Protein AF-A0A7D5ZK26-F1 (afdb_monomer_lite)

Foldseek 3Di:
DDDDDDDDDDDDDDDDDPDDDWDWDKDQFPVRAKIKIKTFDPPDDQQWDKIKIWIARNPDVVCSRPRTLDMDMDIAGGGFDDKDWDPQQPPPGIWIKTWHFHPDPQRFIKIWIWDQPPSDIDTDDIDTRHGNPDDRSVVSSVVNVVD

Secondary structure (DSSP, 8-state):
-----------------------EEEEE-TTSS-EEEEEEPTT--TTEEEEEEEEE---STTSTTSSEEEEEEEEEESEEEEEEEE-SSSSS-PEEEEEEE-SSTT--EEEEEEEEETTEEEEEEEEEEE-TT--HHHHHHHHHTT-

Organism: NCBI:txid1737446

Sequence (147 aa):
MLKRLCLMLACLPLFSHAGETRFVQQLPLPDNHSIIQVAEGDNEPRSIGSYSIRLYGGSNPNFPFDDFLAGQIYPRDGSVERVLNTDADGDGIGEVVVVMRSAGSGGYLNVDLFSWQHQQLKRILRLTDLPPKADPLAEVKRMIRKR

Structure (mmCIF, N/CA/C/O backbone):
data_AF-A0A7D5ZK26-F1
#
_entry.id   AF-A0A7D5ZK26-F1
#
loop_
_atom_site.group_PDB
_atom_site.id
_atom_site.type_symbol
_atom_site.label_atom_id
_atom_site.label_alt_id
_atom_site.label_comp_id
_atom_site.label_asym_id
_atom_site.label_entity_id
_atom_site.label_seq_id
_atom_site.pdbx_PDB_ins_code
_atom_site.Cartn_x
_atom_site.Cartn_y
_atom_site.Cartn_z
_atom_site.occupancy
_atom_site.B_iso_or_equiv
_atom_site.auth_seq_id
_atom_site.auth_comp_id
_atom_site.auth_asym_id
_atom_site.auth_atom_id
_atom_site.pdbx_PDB_model_num
ATOM 1 N N . MET A 1 1 ? 19.019 -56.949 -37.598 1.00 41.44 1 MET A N 1
ATOM 2 C CA . MET A 1 1 ? 19.943 -56.130 -36.778 1.00 41.44 1 MET A CA 1
ATOM 3 C C . MET A 1 1 ? 19.123 -55.135 -35.968 1.00 41.44 1 MET A C 1
ATOM 5 O O . MET A 1 1 ? 18.490 -54.272 -36.558 1.00 41.44 1 MET A O 1
ATOM 9 N N . LEU A 1 2 ? 19.060 -55.302 -34.645 1.00 40.94 2 LEU A N 1
ATOM 10 C CA . LEU A 1 2 ? 18.193 -54.525 -33.752 1.00 40.94 2 LEU A CA 1
ATOM 11 C C . LEU A 1 2 ? 18.973 -53.312 -33.207 1.00 40.94 2 LEU A C 1
ATOM 13 O O . LEU A 1 2 ? 19.902 -53.482 -32.418 1.00 40.94 2 LEU A O 1
ATOM 17 N N . LYS A 1 3 ? 18.648 -52.094 -33.664 1.00 43.38 3 LYS A N 1
ATOM 18 C CA . LYS A 1 3 ? 19.275 -50.851 -33.183 1.00 43.38 3 LYS A CA 1
ATOM 19 C C . LYS A 1 3 ? 18.738 -50.520 -31.786 1.00 43.38 3 LYS A C 1
ATOM 21 O O . LYS A 1 3 ? 17.563 -50.202 -31.635 1.00 43.38 3 LYS A O 1
ATOM 26 N N . ARG A 1 4 ? 19.601 -50.605 -30.770 1.00 53.84 4 ARG A N 1
ATOM 27 C CA . ARG A 1 4 ? 19.314 -50.140 -29.405 1.00 53.84 4 ARG A CA 1
ATOM 28 C C . ARG A 1 4 ? 19.276 -48.610 -29.405 1.00 53.84 4 ARG A C 1
ATOM 30 O O . ARG A 1 4 ? 20.301 -47.975 -29.641 1.00 53.84 4 ARG A O 1
ATOM 37 N N . LEU A 1 5 ? 18.100 -48.034 -29.172 1.00 52.34 5 LEU A N 1
ATOM 38 C CA . LEU A 1 5 ? 17.920 -46.598 -28.977 1.00 52.34 5 LEU A CA 1
ATOM 39 C C . LEU A 1 5 ? 18.283 -46.265 -27.523 1.00 52.34 5 LEU A C 1
ATOM 41 O O . LEU A 1 5 ? 17.591 -46.681 -26.597 1.00 52.34 5 LEU A O 1
ATOM 45 N N . CYS A 1 6 ? 19.407 -45.579 -27.327 1.00 54.00 6 CYS A N 1
ATOM 46 C CA . CYS A 1 6 ? 19.846 -45.106 -26.018 1.00 54.00 6 CYS A CA 1
ATOM 47 C C . CYS A 1 6 ? 19.080 -43.816 -25.690 1.00 54.00 6 CYS A C 1
ATOM 49 O O . CYS A 1 6 ? 19.293 -42.789 -26.334 1.00 54.00 6 CYS A O 1
ATOM 51 N N . LEU A 1 7 ? 18.151 -43.881 -24.736 1.00 54.28 7 LEU A N 1
ATOM 52 C CA . LEU A 1 7 ? 17.396 -42.726 -24.258 1.00 54.28 7 LEU A CA 1
ATOM 53 C C . LEU A 1 7 ? 18.295 -41.930 -23.294 1.00 54.28 7 LEU A C 1
ATOM 55 O O . LEU A 1 7 ? 18.452 -42.310 -22.137 1.00 54.28 7 LEU A O 1
ATOM 59 N N . MET A 1 8 ? 18.931 -40.856 -23.774 1.00 54.78 8 MET A N 1
ATOM 60 C CA . MET A 1 8 ? 19.633 -39.918 -22.892 1.00 54.78 8 MET A CA 1
ATOM 61 C C . MET A 1 8 ? 18.607 -39.101 -22.106 1.00 54.78 8 MET A C 1
ATOM 63 O O . MET A 1 8 ? 17.896 -38.269 -22.666 1.00 54.78 8 MET A O 1
ATOM 67 N N . LEU A 1 9 ? 18.544 -39.337 -20.797 1.00 63.94 9 LEU A N 1
ATOM 68 C CA . LEU A 1 9 ? 17.778 -38.524 -19.863 1.00 63.94 9 LEU A CA 1
ATOM 69 C C . LEU A 1 9 ? 18.538 -37.204 -19.643 1.00 63.94 9 LEU A C 1
ATOM 71 O O . LEU A 1 9 ? 19.531 -37.161 -18.918 1.00 63.94 9 LEU A O 1
ATOM 75 N N . ALA A 1 10 ? 18.115 -36.134 -20.315 1.00 58.66 10 ALA A N 1
ATOM 76 C CA . ALA A 1 10 ? 18.667 -34.800 -20.104 1.00 58.66 10 ALA A CA 1
ATOM 77 C C . ALA A 1 10 ? 18.206 -34.268 -18.735 1.00 58.66 10 ALA A C 1
ATOM 79 O O . ALA A 1 10 ? 17.046 -33.902 -18.558 1.00 58.66 10 ALA A O 1
ATOM 80 N N . CYS A 1 11 ? 19.109 -34.250 -17.755 1.00 60.91 11 CYS A N 1
ATOM 81 C CA . CYS A 1 11 ? 18.873 -33.626 -16.456 1.00 60.91 11 CYS A CA 1
ATOM 82 C C . CYS A 1 11 ? 18.990 -32.101 -16.623 1.00 60.91 11 CYS A C 1
ATOM 84 O O . CYS A 1 11 ? 20.096 -31.572 -16.740 1.00 60.91 11 CYS A O 1
ATOM 86 N N . LEU A 1 12 ? 17.858 -31.398 -16.715 1.00 56.91 12 LEU A N 1
ATOM 87 C CA . LEU A 1 12 ? 17.836 -29.934 -16.727 1.00 56.91 12 LEU A CA 1
ATOM 88 C C . LEU A 1 12 ? 18.236 -29.416 -15.333 1.00 56.91 12 LEU A C 1
ATOM 90 O O . LEU A 1 12 ? 17.676 -29.887 -14.340 1.00 56.91 12 LEU A O 1
ATOM 94 N N . PRO A 1 13 ? 19.174 -28.458 -15.221 1.00 57.50 13 PRO A N 1
ATOM 95 C CA . PRO A 1 13 ? 19.536 -27.890 -13.931 1.00 57.50 13 PRO A CA 1
ATOM 96 C C . PRO A 1 13 ? 18.349 -27.106 -13.359 1.00 57.50 13 PRO A C 1
ATOM 98 O O . PRO A 1 13 ? 17.847 -26.168 -13.977 1.00 57.50 13 PRO A O 1
ATOM 101 N N . LEU A 1 14 ? 17.905 -27.485 -12.159 1.00 58.97 14 LEU A N 1
ATOM 102 C CA . LEU A 1 14 ? 16.995 -26.675 -11.355 1.00 58.97 14 LEU A CA 1
ATOM 103 C C . LEU A 1 14 ? 17.784 -25.465 -10.843 1.00 58.97 14 LEU A C 1
ATOM 105 O O . LEU A 1 14 ? 18.640 -25.598 -9.968 1.00 58.97 14 LEU A O 1
ATOM 109 N N . PHE A 1 15 ? 17.525 -24.284 -11.399 1.00 58.41 15 PHE A N 1
ATOM 110 C CA . PHE A 1 15 ? 18.064 -23.042 -10.855 1.00 58.41 15 PHE A CA 1
ATOM 111 C C . PHE A 1 15 ? 17.374 -22.752 -9.518 1.00 58.41 15 PHE A C 1
ATOM 113 O O . PHE A 1 15 ? 16.248 -22.263 -9.484 1.00 58.41 15 PHE A O 1
ATOM 120 N N . SER A 1 16 ? 18.043 -23.073 -8.410 1.00 50.28 16 SER A N 1
ATOM 121 C CA . SER A 1 16 ? 17.657 -22.581 -7.088 1.00 50.28 16 SER A CA 1
ATOM 122 C C . SER A 1 16 ? 18.266 -21.195 -6.904 1.00 50.28 16 SER A C 1
ATOM 124 O O . SER A 1 16 ? 19.489 -21.052 -6.864 1.00 50.28 16 SER A O 1
ATOM 126 N N . HIS A 1 17 ? 17.427 -20.164 -6.846 1.00 53.19 17 HIS A N 1
ATOM 127 C CA . HIS A 1 17 ? 17.861 -18.817 -6.502 1.00 53.19 17 HIS A CA 1
ATOM 128 C C . HIS A 1 17 ? 17.513 -18.568 -5.034 1.00 53.19 17 HIS A C 1
ATOM 130 O O . HIS A 1 17 ? 16.342 -18.423 -4.688 1.00 53.19 17 HIS A O 1
ATOM 136 N N . ALA A 1 18 ? 18.524 -18.530 -4.165 1.00 49.91 18 ALA A N 1
ATOM 137 C CA . ALA A 1 18 ? 18.365 -18.012 -2.811 1.00 49.91 18 ALA A CA 1
ATOM 138 C C . ALA A 1 18 ? 18.173 -16.490 -2.922 1.00 49.91 18 ALA A C 1
ATOM 140 O O . ALA A 1 18 ? 19.142 -15.746 -3.049 1.00 49.91 18 ALA A O 1
ATOM 141 N N . GLY A 1 19 ? 16.916 -16.053 -3.019 1.00 53.78 19 GLY A N 1
ATOM 142 C CA . GLY A 1 19 ? 16.568 -14.658 -3.271 1.00 53.78 19 GLY A CA 1
ATOM 143 C C . GLY A 1 19 ? 16.930 -13.730 -2.111 1.00 53.78 19 GLY A C 1
ATOM 144 O O . GLY A 1 19 ? 16.854 -14.118 -0.947 1.00 53.78 19 GLY A O 1
ATOM 145 N N . GLU A 1 20 ? 17.286 -12.488 -2.450 1.00 59.38 20 GLU A N 1
ATOM 146 C CA . GLU A 1 20 ? 17.365 -11.364 -1.511 1.00 59.38 20 GLU A CA 1
ATOM 147 C C . GLU A 1 20 ? 16.103 -11.272 -0.638 1.00 59.38 20 GLU A C 1
ATOM 149 O O . GLU A 1 20 ? 14.994 -11.572 -1.099 1.00 59.38 20 GLU A O 1
ATOM 154 N N . THR A 1 21 ? 16.271 -10.821 0.611 1.00 65.12 21 THR A N 1
ATOM 155 C CA . THR A 1 21 ? 15.180 -10.621 1.571 1.00 65.12 21 THR A CA 1
ATOM 156 C C . THR A 1 21 ? 14.078 -9.773 0.934 1.00 65.12 21 THR A C 1
ATOM 158 O O . THR A 1 21 ? 14.292 -8.612 0.583 1.00 65.12 21 THR A O 1
ATOM 161 N N . ARG A 1 22 ? 12.901 -10.372 0.729 1.00 84.44 22 ARG A N 1
ATOM 162 C CA . ARG A 1 22 ? 11.759 -9.717 0.080 1.00 84.44 22 ARG A CA 1
ATOM 163 C C . ARG A 1 22 ? 11.154 -8.648 0.978 1.00 84.44 22 ARG A C 1
ATOM 165 O O . ARG A 1 22 ? 11.266 -8.720 2.201 1.00 84.44 22 ARG A O 1
ATOM 172 N N . PHE A 1 23 ? 10.509 -7.658 0.360 1.00 94.75 23 PHE A N 1
ATOM 173 C CA . PHE A 1 23 ? 9.824 -6.619 1.115 1.00 94.75 23 PHE A CA 1
ATOM 174 C C . PHE A 1 23 ? 8.696 -7.253 1.926 1.00 94.75 23 PHE A C 1
ATOM 176 O O . PHE A 1 23 ? 7.763 -7.819 1.353 1.00 94.75 23 PHE A O 1
ATOM 183 N N . VAL A 1 24 ? 8.784 -7.124 3.247 1.00 96.50 24 VAL A N 1
ATOM 184 C CA . VAL A 1 24 ? 7.714 -7.418 4.196 1.00 96.50 24 VAL A CA 1
ATOM 185 C C . VAL A 1 24 ? 7.695 -6.282 5.207 1.00 96.50 24 VAL A C 1
ATOM 187 O O . VAL A 1 24 ? 8.699 -6.026 5.869 1.00 96.50 24 VAL A O 1
ATOM 190 N N . GLN A 1 25 ? 6.562 -5.601 5.339 1.00 96.94 25 GLN A N 1
ATOM 191 C CA . GLN A 1 25 ? 6.375 -4.558 6.340 1.00 96.94 25 GLN A CA 1
ATOM 192 C C . GLN A 1 25 ? 5.078 -4.795 7.105 1.00 96.94 25 GLN A C 1
ATOM 194 O O . GLN A 1 25 ? 4.051 -5.159 6.532 1.00 96.94 25 GLN A O 1
ATOM 199 N N . GLN A 1 26 ? 5.144 -4.570 8.412 1.00 95.50 26 GLN A N 1
ATOM 200 C CA . GLN A 1 26 ? 4.003 -4.596 9.315 1.00 95.50 26 GLN A CA 1
ATOM 201 C C . GLN A 1 26 ? 3.675 -3.163 9.731 1.00 95.50 26 GLN A C 1
ATOM 203 O O . GLN A 1 26 ? 4.577 -2.354 9.959 1.00 95.50 26 GLN A O 1
ATOM 208 N N . LEU A 1 27 ? 2.389 -2.856 9.817 1.00 94.50 27 LEU A N 1
ATOM 209 C CA . LEU A 1 27 ? 1.861 -1.569 10.232 1.00 94.50 27 LEU A CA 1
ATOM 210 C C . LEU A 1 27 ? 0.807 -1.816 11.321 1.00 94.50 27 LEU A C 1
ATOM 212 O O . LEU A 1 27 ? -0.304 -2.240 10.992 1.00 94.50 27 LEU A O 1
ATOM 216 N N . PRO A 1 28 ? 1.145 -1.582 12.600 1.00 92.69 28 PRO A N 1
ATOM 217 C CA . PRO A 1 28 ? 0.153 -1.511 13.665 1.00 92.69 28 PRO A CA 1
ATOM 218 C C . PRO A 1 28 ? -0.857 -0.405 13.366 1.00 92.69 28 PRO A C 1
ATOM 220 O O . PRO A 1 28 ? -0.483 0.668 12.880 1.00 92.69 28 PRO A O 1
ATOM 223 N N . LEU A 1 29 ? -2.128 -0.670 13.641 1.00 89.50 29 LEU A N 1
ATOM 224 C CA . LEU A 1 29 ? -3.211 0.264 13.377 1.00 89.50 29 LEU A CA 1
ATOM 225 C C . LEU A 1 29 ? -3.557 1.091 14.630 1.00 89.50 29 LEU A C 1
ATOM 227 O O . LEU A 1 29 ? -3.259 0.671 15.749 1.00 89.50 29 LEU A O 1
ATOM 231 N N . PRO A 1 30 ? -4.181 2.276 14.468 1.00 85.75 30 PRO A N 1
ATOM 232 C CA . PRO A 1 30 ? -4.558 3.160 15.579 1.00 85.75 30 PRO A CA 1
ATOM 233 C C . PRO A 1 30 ? -5.430 2.532 16.677 1.00 85.75 30 PRO A C 1
ATOM 235 O O . PRO A 1 30 ? -5.511 3.078 17.775 1.00 85.75 30 PRO A O 1
ATOM 238 N N . ASP A 1 31 ? -6.080 1.398 16.405 1.00 86.25 31 ASP A N 1
ATOM 239 C CA . ASP A 1 31 ? -6.875 0.658 17.387 1.00 86.25 31 ASP A CA 1
ATOM 240 C C . ASP A 1 31 ? -6.021 -0.151 18.392 1.00 86.25 31 ASP A C 1
ATOM 242 O O . ASP A 1 31 ? -6.564 -0.747 19.324 1.00 86.25 31 ASP A O 1
ATOM 246 N N . ASN A 1 32 ? -4.690 -0.131 18.239 1.00 85.25 32 ASN A N 1
ATOM 247 C CA . ASN A 1 32 ? -3.675 -0.769 19.087 1.00 85.25 32 ASN A CA 1
ATOM 248 C C . ASN A 1 32 ? -3.726 -2.303 19.165 1.00 85.25 32 ASN A C 1
ATOM 250 O O . ASN A 1 32 ? -3.021 -2.885 19.992 1.00 85.25 32 ASN A O 1
ATOM 254 N N . HIS A 1 33 ? -4.520 -2.965 18.324 1.00 89.38 33 HIS A N 1
ATOM 255 C CA . HIS A 1 33 ? -4.568 -4.429 18.263 1.00 89.38 33 HIS A CA 1
ATOM 256 C C . HIS A 1 33 ? -4.445 -4.935 16.831 1.00 89.38 33 HIS A C 1
ATOM 258 O O . HIS A 1 33 ? -3.659 -5.846 16.576 1.00 89.38 33 HIS A O 1
ATOM 264 N N . SER A 1 34 ? -5.130 -4.302 15.880 1.00 93.44 34 SER A N 1
ATOM 265 C CA . SER A 1 34 ? -5.091 -4.728 14.490 1.00 93.44 34 SER A CA 1
ATOM 266 C C . SER A 1 34 ? -3.747 -4.409 13.839 1.00 93.44 34 SER A C 1
ATOM 268 O O . SER A 1 34 ? -3.105 -3.386 14.101 1.00 93.44 34 SER A O 1
ATOM 270 N N . ILE A 1 35 ? -3.320 -5.286 12.933 1.00 95.75 35 ILE A N 1
ATOM 271 C CA . ILE A 1 35 ? -2.065 -5.150 12.194 1.00 95.75 35 ILE A CA 1
ATOM 272 C C . ILE A 1 35 ? -2.320 -5.388 10.713 1.00 95.75 35 ILE A C 1
ATOM 274 O O . ILE A 1 35 ? -2.950 -6.368 10.311 1.00 95.75 35 ILE A O 1
ATOM 278 N N . ILE A 1 36 ? -1.758 -4.510 9.886 1.00 97.56 36 ILE A N 1
ATOM 279 C CA . ILE A 1 36 ? -1.642 -4.724 8.448 1.00 97.56 36 ILE A CA 1
ATOM 280 C C . ILE A 1 36 ? -0.253 -5.274 8.134 1.00 97.56 36 ILE A C 1
ATOM 282 O O . ILE A 1 36 ? 0.755 -4.717 8.559 1.00 97.56 36 ILE A O 1
ATOM 286 N N . GLN A 1 37 ? -0.184 -6.346 7.351 1.00 97.94 37 GLN A N 1
ATOM 287 C CA . GLN A 1 37 ? 1.054 -6.848 6.762 1.00 97.94 37 GLN A CA 1
ATOM 288 C C . GLN A 1 37 ? 1.014 -6.658 5.248 1.00 97.94 37 GLN A C 1
ATOM 290 O O . GLN A 1 37 ? 0.061 -7.079 4.592 1.00 97.94 37 GLN A O 1
ATOM 295 N N . VAL A 1 38 ? 2.075 -6.080 4.692 1.00 98.56 38 VAL A N 1
ATOM 296 C CA . VAL A 1 38 ? 2.298 -5.975 3.249 1.00 98.56 38 VAL A CA 1
ATOM 297 C C . VAL A 1 38 ? 3.535 -6.773 2.886 1.00 98.56 38 VAL A C 1
ATOM 299 O O . VAL A 1 38 ? 4.579 -6.593 3.508 1.00 98.56 38 VAL A O 1
ATOM 302 N N . ALA A 1 39 ? 3.426 -7.635 1.880 1.00 98.06 39 ALA A N 1
ATOM 303 C CA . ALA A 1 39 ? 4.540 -8.448 1.405 1.00 98.06 39 ALA A CA 1
ATOM 304 C C . ALA A 1 39 ? 4.532 -8.565 -0.120 1.00 98.06 39 ALA A C 1
ATOM 306 O O . ALA A 1 39 ? 3.480 -8.820 -0.708 1.00 98.06 39 ALA A O 1
ATOM 307 N N . GLU A 1 40 ? 5.691 -8.406 -0.756 1.00 98.25 40 GLU A N 1
ATOM 308 C CA . GLU A 1 40 ? 5.862 -8.728 -2.180 1.00 98.25 40 GLU A CA 1
ATOM 309 C C . GLU A 1 40 ? 5.720 -10.232 -2.442 1.00 98.25 40 GLU A C 1
ATOM 311 O O . GLU A 1 40 ? 5.964 -11.048 -1.554 1.00 98.25 40 GLU A O 1
ATOM 316 N N . GLY A 1 41 ? 5.330 -10.595 -3.667 1.00 96.31 41 GLY A N 1
ATOM 317 C CA . GLY A 1 41 ? 5.235 -11.990 -4.082 1.00 96.31 41 GLY A CA 1
ATOM 318 C C . GLY A 1 41 ? 6.595 -12.694 -4.122 1.00 96.31 41 GLY A C 1
ATOM 319 O O . GLY A 1 41 ? 7.608 -12.144 -4.573 1.00 96.31 41 GLY A O 1
ATOM 320 N N . ASP A 1 42 ? 6.606 -13.944 -3.669 1.00 94.00 42 ASP A N 1
ATOM 321 C CA . ASP A 1 42 ? 7.796 -14.786 -3.691 1.00 94.00 42 ASP A CA 1
ATOM 322 C C . ASP A 1 42 ? 8.207 -15.138 -5.123 1.00 94.00 42 ASP A C 1
ATOM 324 O O . ASP A 1 42 ? 7.373 -15.363 -5.998 1.00 94.00 42 ASP A O 1
ATOM 328 N N . ASN A 1 43 ? 9.519 -15.234 -5.358 1.00 90.88 43 ASN A N 1
ATOM 329 C CA . ASN A 1 43 ? 10.106 -15.630 -6.646 1.00 90.88 43 ASN A CA 1
ATOM 330 C C . ASN A 1 43 ? 9.739 -14.739 -7.850 1.00 90.88 43 ASN A C 1
ATOM 332 O O . ASN A 1 43 ? 9.959 -15.120 -8.997 1.00 90.88 43 ASN A O 1
ATOM 336 N N . GLU A 1 44 ? 9.250 -13.524 -7.611 1.00 94.31 44 GLU A N 1
ATOM 337 C CA . GLU A 1 44 ? 8.963 -12.553 -8.666 1.00 94.31 44 GLU A CA 1
ATOM 338 C C . GLU A 1 44 ? 10.166 -11.634 -8.961 1.00 94.31 44 GLU A C 1
ATOM 340 O O . GLU A 1 44 ? 11.004 -11.384 -8.078 1.00 94.31 44 GLU A O 1
ATOM 345 N N . PRO A 1 45 ? 10.276 -11.067 -10.177 1.00 93.88 45 PRO A N 1
ATOM 346 C CA . PRO A 1 45 ? 11.315 -10.085 -10.479 1.00 93.88 45 PRO A CA 1
ATOM 347 C C . PRO A 1 45 ? 11.130 -8.783 -9.675 1.00 93.88 45 PRO A C 1
ATOM 349 O O . PRO A 1 45 ? 10.026 -8.409 -9.276 1.00 93.88 45 PRO A O 1
ATOM 352 N N . ARG A 1 46 ? 12.222 -8.039 -9.443 1.00 91.81 46 ARG A N 1
ATOM 353 C CA . ARG A 1 46 ? 12.166 -6.735 -8.742 1.00 91.81 46 ARG A CA 1
ATOM 354 C C . ARG A 1 46 ? 11.407 -5.659 -9.531 1.00 91.81 46 ARG A C 1
ATOM 356 O O . ARG A 1 46 ? 10.901 -4.712 -8.937 1.00 91.81 46 ARG A O 1
ATOM 363 N N . SER A 1 47 ? 11.334 -5.798 -10.856 1.00 95.25 47 SER A N 1
ATOM 364 C CA . SER A 1 47 ? 10.748 -4.807 -11.764 1.00 95.25 47 SER A CA 1
ATOM 365 C C . SER A 1 47 ? 9.235 -4.916 -11.940 1.00 95.25 47 SER A C 1
ATOM 367 O O . SER A 1 47 ? 8.629 -3.953 -12.391 1.00 95.25 47 SER A O 1
ATOM 369 N N . ILE A 1 48 ? 8.619 -6.053 -11.616 1.00 96.56 48 ILE A N 1
ATOM 370 C CA . ILE A 1 48 ? 7.179 -6.274 -11.788 1.00 96.56 48 ILE A CA 1
ATOM 371 C C . ILE A 1 48 ? 6.729 -7.472 -10.953 1.00 96.56 48 ILE A C 1
ATOM 373 O O . ILE A 1 48 ? 7.537 -8.336 -10.615 1.00 96.56 48 ILE A O 1
ATOM 377 N N . GLY A 1 49 ? 5.443 -7.551 -10.638 1.00 97.56 49 GLY A N 1
ATOM 378 C CA . GLY A 1 49 ? 4.863 -8.734 -10.015 1.00 97.56 49 GLY A CA 1
ATOM 379 C C . GLY A 1 49 ? 3.610 -8.378 -9.244 1.00 97.56 49 GLY A C 1
ATOM 380 O O . GLY A 1 49 ? 2.779 -7.598 -9.713 1.00 97.56 49 GLY A O 1
ATOM 381 N N . SER A 1 50 ? 3.507 -8.904 -8.035 1.00 98.56 50 SER A N 1
ATOM 382 C CA . SER A 1 50 ? 2.422 -8.664 -7.106 1.00 98.56 50 SER A CA 1
ATOM 383 C C . SER A 1 50 ? 2.923 -8.279 -5.715 1.00 98.56 50 SER A C 1
ATOM 385 O O . SER A 1 50 ? 4.090 -8.453 -5.345 1.00 98.56 50 SER A O 1
ATOM 387 N N . TYR A 1 51 ? 2.011 -7.719 -4.934 1.00 98.62 51 TYR A N 1
ATOM 388 C CA . TYR A 1 51 ? 2.132 -7.639 -3.492 1.00 98.62 51 TYR A CA 1
ATOM 389 C C . TYR A 1 51 ? 0.807 -8.055 -2.859 1.00 98.62 51 TYR A C 1
ATOM 391 O O . TYR A 1 51 ? -0.271 -7.920 -3.442 1.00 98.62 51 TYR A O 1
ATOM 399 N N . SER A 1 52 ? 0.905 -8.567 -1.645 1.00 98.62 52 SER A N 1
ATOM 400 C CA . SER A 1 52 ? -0.211 -8.907 -0.780 1.00 98.62 52 SER A CA 1
ATOM 401 C C . SER A 1 52 ? -0.349 -7.859 0.312 1.00 98.62 52 SER A C 1
ATOM 403 O O . SER A 1 52 ? 0.650 -7.323 0.789 1.00 98.62 52 SER A O 1
ATOM 405 N N . ILE A 1 53 ? -1.584 -7.583 0.710 1.00 98.69 53 ILE A N 1
ATOM 406 C CA . ILE A 1 53 ? -1.925 -6.801 1.895 1.00 98.69 53 ILE A CA 1
ATOM 407 C C . ILE A 1 53 ? -2.918 -7.622 2.720 1.00 98.69 53 ILE A C 1
ATOM 409 O O . ILE A 1 53 ? -3.902 -8.137 2.183 1.00 98.69 53 ILE A O 1
ATOM 413 N N . ARG A 1 54 ? -2.626 -7.804 4.006 1.00 98.56 54 ARG A N 1
ATOM 414 C CA . ARG A 1 54 ? -3.375 -8.673 4.923 1.00 98.56 54 ARG A CA 1
ATOM 415 C C . ARG A 1 54 ? -3.683 -7.922 6.208 1.00 98.56 54 ARG A C 1
ATOM 417 O O . ARG A 1 54 ? -2.788 -7.283 6.750 1.00 98.56 54 ARG A O 1
ATOM 424 N N . LEU A 1 55 ? 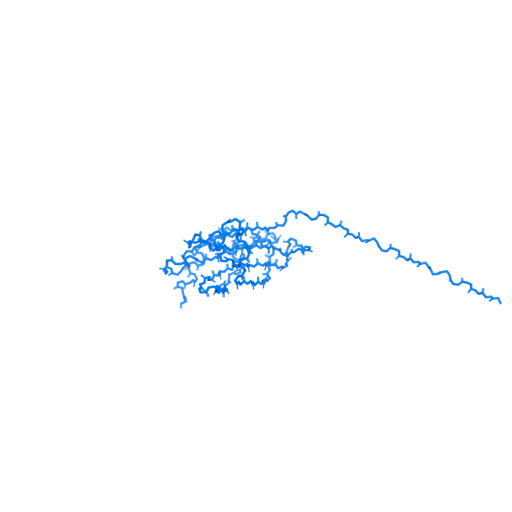-4.923 -8.012 6.669 1.00 98.12 55 LEU A N 1
ATOM 425 C CA . LEU A 1 55 ? -5.413 -7.469 7.930 1.00 98.12 55 LEU A CA 1
ATOM 426 C C . LEU A 1 55 ? -5.558 -8.605 8.940 1.00 98.12 55 LEU A C 1
ATOM 428 O O . LEU A 1 55 ? -6.223 -9.607 8.662 1.00 98.12 55 LEU A O 1
ATOM 432 N N . TYR A 1 56 ? -4.975 -8.399 10.112 1.00 97.69 56 TYR A N 1
ATOM 433 C CA . TYR A 1 56 ? -5.091 -9.271 11.269 1.00 97.69 56 TYR A CA 1
ATOM 434 C C . TYR A 1 56 ? -5.695 -8.487 12.429 1.00 97.69 56 TYR A C 1
ATOM 436 O O . TYR A 1 56 ? -5.349 -7.320 12.606 1.00 97.69 56 TYR A O 1
ATOM 444 N N . GLY A 1 57 ? -6.572 -9.116 13.209 1.00 95.12 57 GLY A N 1
ATOM 445 C CA . GLY A 1 57 ? -7.202 -8.485 14.371 1.00 95.12 57 GLY A CA 1
ATOM 446 C C . GLY A 1 57 ? -6.262 -8.344 15.568 1.00 95.12 57 GLY A C 1
ATOM 447 O O . GLY A 1 57 ? -6.462 -7.476 16.402 1.00 95.12 57 GLY A O 1
ATOM 448 N N . GLY A 1 58 ? -5.223 -9.180 15.670 1.00 91.56 58 GLY A N 1
ATOM 449 C CA . GLY A 1 58 ? -4.222 -9.095 16.742 1.00 91.56 58 GLY A CA 1
ATOM 450 C C . GLY A 1 58 ? -4.785 -9.219 18.164 1.00 91.56 58 GLY A C 1
ATOM 451 O O . GLY A 1 58 ? -4.164 -8.760 19.121 1.00 91.56 58 GLY A O 1
ATOM 452 N N . SER A 1 59 ? -5.931 -9.897 18.315 1.00 87.88 59 SER A N 1
ATOM 453 C CA . SER A 1 59 ? -6.612 -10.157 19.593 1.00 87.88 59 SER A CA 1
ATOM 454 C C . SER A 1 59 ? -5.695 -10.771 20.669 1.00 87.88 59 SER A C 1
ATOM 456 O O . SER A 1 59 ? -5.925 -10.590 21.864 1.00 87.88 59 SER A O 1
ATOM 458 N N . ASN A 1 60 ? -4.641 -11.489 20.258 1.00 90.12 60 ASN A N 1
ATOM 459 C CA . ASN A 1 60 ? -3.586 -11.989 21.134 1.00 90.12 60 ASN A CA 1
ATOM 460 C C . ASN A 1 60 ? -2.239 -11.317 20.798 1.00 90.12 60 ASN A C 1
ATOM 462 O O . ASN A 1 60 ? -1.631 -11.671 19.787 1.00 90.12 60 ASN A O 1
ATOM 466 N N . PRO A 1 61 ? -1.706 -10.427 21.657 1.00 87.94 61 PRO A N 1
ATOM 467 C CA . PRO A 1 61 ? -0.437 -9.739 21.402 1.00 87.94 61 PRO A CA 1
ATOM 468 C C . PRO A 1 61 ? 0.781 -10.664 21.262 1.00 87.94 61 PRO A C 1
ATOM 470 O O . PRO A 1 61 ? 1.765 -10.282 20.636 1.00 87.94 61 PRO A O 1
ATOM 473 N N . ASN A 1 62 ? 0.732 -11.879 21.825 1.00 93.06 62 ASN A N 1
ATOM 474 C CA . ASN A 1 62 ? 1.812 -12.862 21.679 1.00 93.06 62 ASN A CA 1
ATOM 475 C C . ASN A 1 62 ? 1.786 -13.562 20.313 1.00 93.06 62 ASN A C 1
ATOM 477 O O . ASN A 1 62 ? 2.811 -14.067 19.862 1.00 93.06 62 ASN A O 1
ATOM 481 N N . PHE A 1 63 ? 0.619 -13.584 19.662 1.00 93.75 63 PHE A N 1
ATOM 482 C CA . PHE A 1 63 ? 0.396 -14.202 18.358 1.00 93.75 63 PHE A CA 1
ATOM 483 C C . PHE A 1 63 ? -0.437 -13.263 17.468 1.00 93.75 63 PHE A C 1
ATOM 485 O O . PHE A 1 63 ? -1.585 -13.560 17.130 1.00 93.75 63 PHE A O 1
ATOM 492 N N . PRO A 1 64 ? 0.126 -12.101 17.080 1.00 91.88 64 PRO A N 1
ATOM 493 C CA . PRO A 1 64 ? -0.615 -11.034 16.404 1.00 91.88 64 PRO A CA 1
ATOM 494 C C . PRO A 1 64 ? -1.200 -11.430 15.039 1.00 91.88 64 PRO A C 1
ATOM 496 O O . PRO A 1 64 ? -2.070 -10.736 14.518 1.00 91.88 64 PRO A O 1
ATOM 499 N N . PHE A 1 65 ? -0.723 -12.533 14.452 1.00 95.94 65 PHE A N 1
ATOM 500 C CA . PHE A 1 65 ? -1.115 -13.010 13.125 1.00 95.94 65 PHE A CA 1
ATOM 501 C C . PHE A 1 65 ? -2.072 -14.213 13.143 1.00 95.94 65 PHE A C 1
ATOM 503 O O . PHE A 1 65 ? -2.436 -14.693 12.071 1.00 95.94 65 PHE A O 1
ATOM 510 N N . ASP A 1 66 ? -2.496 -14.694 14.318 1.00 95.88 66 ASP A N 1
ATOM 511 C CA . ASP A 1 66 ? -3.396 -15.858 14.430 1.00 95.88 66 ASP A CA 1
ATOM 512 C C . ASP A 1 66 ? -4.845 -15.530 14.031 1.00 95.88 66 ASP A C 1
ATOM 514 O O . ASP A 1 66 ? -5.603 -16.408 13.624 1.00 95.88 66 ASP A O 1
ATOM 518 N N . ASP A 1 67 ? -5.225 -14.255 14.118 1.00 95.69 67 ASP A N 1
ATOM 519 C CA . ASP A 1 67 ? -6.570 -13.752 13.834 1.00 95.69 67 ASP A CA 1
ATOM 520 C C . ASP A 1 67 ? -6.610 -13.064 12.462 1.00 95.69 67 ASP A C 1
ATOM 522 O O . ASP A 1 67 ? -6.578 -11.838 12.356 1.00 95.69 67 ASP A O 1
ATOM 526 N N . PHE A 1 68 ? -6.577 -13.855 11.387 1.00 97.12 68 PHE A N 1
ATOM 527 C CA . PHE A 1 68 ? -6.678 -13.341 10.019 1.00 97.12 68 PHE A CA 1
ATOM 528 C C . PHE A 1 68 ? -8.108 -12.881 9.705 1.00 97.12 68 PHE A C 1
ATOM 530 O O . PHE A 1 68 ? -9.041 -13.682 9.738 1.00 97.12 68 PHE A O 1
ATOM 537 N N . LEU A 1 69 ? -8.262 -11.612 9.317 1.00 96.94 69 LEU A N 1
ATOM 538 C CA . LEU A 1 69 ? -9.565 -11.010 9.015 1.00 96.94 69 LEU A CA 1
ATOM 539 C C . LEU A 1 69 ? -9.808 -10.869 7.509 1.00 96.94 69 LEU A C 1
ATOM 541 O O . LEU A 1 69 ? -10.862 -11.249 7.001 1.00 96.94 69 LEU A O 1
ATOM 545 N N . ALA A 1 70 ? -8.835 -10.320 6.775 1.00 97.88 70 ALA A N 1
ATOM 546 C CA . ALA A 1 70 ? -8.969 -10.071 5.341 1.00 97.88 70 ALA A CA 1
ATOM 547 C C . ALA A 1 70 ? -7.611 -10.058 4.633 1.00 97.88 70 ALA A C 1
ATOM 549 O O . ALA A 1 70 ? -6.590 -9.697 5.211 1.00 97.88 70 ALA A O 1
ATOM 550 N N . GLY A 1 71 ? -7.591 -10.387 3.341 1.00 98.00 71 GLY A N 1
ATOM 551 C CA . GLY A 1 71 ? -6.371 -10.349 2.540 1.00 98.00 71 GLY A CA 1
ATOM 552 C C . GLY A 1 71 ? -6.658 -10.176 1.058 1.00 98.00 71 GLY A C 1
ATOM 553 O O . GLY A 1 71 ? -7.632 -10.715 0.539 1.00 98.00 71 GLY A O 1
ATOM 554 N N . GLN A 1 72 ? -5.818 -9.398 0.382 1.00 98.44 72 GLN A N 1
ATOM 555 C CA . GLN A 1 72 ? -5.923 -9.121 -1.049 1.00 98.44 72 GLN A CA 1
ATOM 556 C C . GLN A 1 72 ? -4.542 -9.117 -1.700 1.00 98.44 72 GLN A C 1
ATOM 558 O O . GLN A 1 72 ? -3.532 -8.872 -1.040 1.00 98.44 72 GLN A O 1
ATOM 563 N N . ILE A 1 73 ? -4.513 -9.376 -3.006 1.00 98.62 73 ILE A N 1
ATOM 564 C CA . ILE A 1 73 ? -3.300 -9.379 -3.827 1.00 98.62 73 ILE A CA 1
ATOM 565 C C . ILE A 1 73 ? -3.506 -8.402 -4.981 1.00 98.62 73 ILE A C 1
ATOM 567 O O . ILE A 1 73 ? -4.555 -8.409 -5.627 1.00 98.62 73 ILE A O 1
ATOM 571 N N . TYR A 1 74 ? -2.500 -7.571 -5.241 1.00 98.62 74 TYR A N 1
ATOM 572 C CA . TYR A 1 74 ? -2.528 -6.539 -6.271 1.00 98.62 74 TYR A CA 1
ATOM 573 C C . TYR A 1 74 ? -1.263 -6.566 -7.127 1.00 98.62 74 TYR A C 1
ATOM 575 O O . TYR A 1 74 ? -0.196 -6.926 -6.629 1.00 98.62 74 TYR A O 1
ATOM 583 N N . PRO A 1 75 ? -1.348 -6.155 -8.405 1.00 98.38 75 PRO A N 1
ATOM 584 C CA . PRO A 1 75 ? -0.166 -5.997 -9.239 1.00 98.38 75 PRO A CA 1
ATOM 585 C C . PRO A 1 75 ? 0.697 -4.816 -8.764 1.00 98.38 75 PRO A C 1
ATOM 587 O O . PRO A 1 75 ? 0.174 -3.742 -8.437 1.00 98.38 75 PRO A O 1
ATOM 590 N N . ARG A 1 76 ? 2.023 -4.992 -8.809 1.00 97.44 76 ARG A N 1
ATOM 591 C CA . ARG A 1 76 ? 3.022 -3.924 -8.640 1.00 97.44 76 ARG A CA 1
ATOM 592 C C . ARG A 1 76 ? 3.789 -3.684 -9.934 1.00 97.44 76 ARG A C 1
ATOM 594 O O . ARG A 1 76 ? 4.200 -4.626 -10.610 1.00 97.44 76 ARG A O 1
ATOM 601 N N . ASP A 1 77 ? 4.005 -2.408 -10.228 1.00 96.94 77 ASP A N 1
ATOM 602 C CA . ASP A 1 77 ? 5.001 -1.955 -11.195 1.00 96.94 77 ASP A CA 1
ATOM 603 C C . ASP A 1 77 ? 6.226 -1.477 -10.410 1.00 96.94 77 ASP A C 1
ATOM 605 O O . ASP A 1 77 ? 6.153 -0.519 -9.634 1.00 96.94 77 ASP A O 1
ATOM 609 N N . GLY A 1 78 ? 7.327 -2.208 -10.567 1.00 96.50 78 GLY A N 1
ATOM 610 C CA . GLY A 1 78 ? 8.526 -2.068 -9.760 1.00 96.50 78 GLY A CA 1
ATOM 611 C C . GLY A 1 78 ? 8.420 -2.709 -8.378 1.00 96.50 78 GLY A C 1
ATOM 612 O O . GLY A 1 78 ? 7.789 -3.752 -8.202 1.00 96.50 78 GLY A O 1
ATOM 613 N N . SER A 1 79 ? 9.097 -2.113 -7.403 1.00 97.25 79 SER A N 1
ATOM 614 C CA . SER A 1 79 ? 9.246 -2.635 -6.038 1.00 97.25 79 SER A CA 1
ATOM 615 C C . SER A 1 79 ? 8.394 -1.851 -5.043 1.00 97.25 79 SER A C 1
ATOM 617 O O . SER A 1 79 ? 8.251 -0.638 -5.189 1.00 97.25 79 SER A O 1
ATOM 619 N N . VAL A 1 80 ? 7.869 -2.509 -4.009 1.00 98.06 80 VAL A N 1
ATOM 620 C CA . VAL A 1 80 ? 7.282 -1.818 -2.853 1.00 98.06 80 VAL A CA 1
ATOM 621 C C . VAL A 1 80 ? 8.413 -1.125 -2.092 1.00 98.06 80 VAL A C 1
ATOM 623 O O . VAL A 1 80 ? 9.402 -1.754 -1.724 1.00 98.06 80 VAL A O 1
ATOM 626 N N . GLU A 1 81 ? 8.291 0.186 -1.899 1.00 96.00 81 GLU A N 1
ATOM 627 C CA . GLU A 1 81 ? 9.297 1.006 -1.218 1.00 96.00 81 GLU A CA 1
ATOM 628 C C . GLU A 1 81 ? 8.977 1.146 0.271 1.00 96.00 81 GLU A C 1
ATOM 630 O O . GLU A 1 81 ? 9.878 1.106 1.105 1.00 96.00 81 GLU A O 1
ATOM 635 N N . ARG A 1 82 ? 7.696 1.349 0.602 1.00 95.88 82 ARG A N 1
ATOM 636 C CA . ARG A 1 82 ? 7.236 1.602 1.972 1.00 95.88 82 ARG A CA 1
ATOM 637 C C . ARG A 1 82 ? 5.723 1.514 2.100 1.00 95.88 82 ARG A C 1
ATOM 639 O O . ARG A 1 82 ? 4.984 1.775 1.150 1.00 95.88 82 ARG A O 1
ATOM 646 N N . VAL A 1 83 ? 5.289 1.224 3.319 1.00 97.75 83 VAL A N 1
ATOM 647 C CA . VAL A 1 83 ? 3.900 1.300 3.773 1.00 97.75 83 VAL A CA 1
ATOM 648 C C . VAL A 1 83 ? 3.782 2.406 4.812 1.00 97.75 83 VAL A C 1
ATOM 650 O O . VAL A 1 83 ? 4.613 2.500 5.718 1.00 97.75 83 VAL A O 1
ATOM 653 N N . LEU A 1 84 ? 2.767 3.251 4.671 1.00 95.50 84 LEU A N 1
ATOM 654 C CA . LEU A 1 84 ? 2.507 4.400 5.537 1.00 95.50 84 LEU A CA 1
ATOM 655 C C . LEU A 1 84 ? 1.062 4.358 6.048 1.00 95.50 84 LEU A C 1
ATOM 657 O O . LEU A 1 84 ? 0.214 3.676 5.473 1.00 95.50 84 LEU A O 1
ATOM 661 N N . ASN A 1 85 ? 0.788 5.133 7.094 1.00 93.81 85 ASN A N 1
ATOM 662 C CA . ASN A 1 85 ? -0.565 5.466 7.530 1.00 93.81 85 ASN A CA 1
ATOM 663 C C . ASN A 1 85 ? -0.830 6.956 7.268 1.00 93.81 85 ASN A C 1
ATOM 665 O O . ASN A 1 85 ? 0.079 7.781 7.401 1.00 93.81 85 ASN A O 1
ATOM 669 N N . THR A 1 86 ? -2.056 7.306 6.900 1.00 94.88 86 THR A N 1
ATOM 670 C CA . THR A 1 86 ? -2.527 8.693 6.895 1.00 94.88 86 THR A CA 1
ATOM 671 C C . THR A 1 86 ? -4.031 8.720 7.078 1.00 94.88 86 THR A C 1
ATOM 673 O O . THR A 1 86 ? -4.698 7.911 6.469 1.00 94.88 86 THR A O 1
ATOM 676 N N . ASP A 1 87 ? -4.556 9.701 7.805 1.00 94.31 87 ASP A N 1
ATOM 677 C CA . ASP A 1 87 ? -5.959 10.121 7.696 1.00 94.31 87 ASP A CA 1
ATOM 678 C C . ASP A 1 87 ? -6.105 10.965 6.415 1.00 94.31 87 ASP A C 1
ATOM 680 O O . ASP A 1 87 ? -5.575 12.086 6.321 1.00 94.31 87 ASP A O 1
ATOM 684 N N . ALA A 1 88 ? -6.624 10.346 5.355 1.00 94.31 88 ALA A N 1
ATOM 685 C CA . ALA A 1 88 ? -6.662 10.903 4.008 1.00 94.31 88 ALA A CA 1
ATOM 686 C C . ALA A 1 88 ? -7.889 11.791 3.771 1.00 94.31 88 ALA A C 1
ATOM 688 O O . ALA A 1 88 ? -7.762 12.805 3.070 1.00 94.31 88 ALA A O 1
ATOM 689 N N . ASP A 1 89 ? -9.043 11.416 4.325 1.00 90.69 89 ASP A N 1
ATOM 690 C CA . ASP A 1 89 ? -10.319 12.121 4.173 1.00 90.69 89 ASP A CA 1
ATOM 691 C C . ASP A 1 89 ? -10.674 13.034 5.362 1.00 90.69 89 ASP A C 1
ATOM 693 O O . ASP A 1 89 ? -11.480 13.953 5.197 1.00 90.69 89 ASP A O 1
ATOM 697 N N . GLY A 1 90 ? -9.980 12.903 6.495 1.00 91.75 90 GLY A N 1
ATOM 698 C CA . GLY A 1 90 ? -10.184 13.716 7.689 1.00 91.75 90 GLY A CA 1
ATOM 699 C C . GLY A 1 90 ? -11.253 13.169 8.635 1.00 91.75 90 GLY A C 1
ATOM 700 O O . GLY A 1 90 ? -11.728 13.934 9.479 1.00 91.75 90 GLY A O 1
ATOM 701 N N . ASP A 1 91 ? -11.667 11.905 8.494 1.00 89.81 91 ASP A N 1
ATOM 702 C CA . ASP A 1 91 ? -12.647 11.256 9.376 1.00 89.81 91 ASP A CA 1
ATOM 703 C C . ASP A 1 91 ? -12.048 10.798 10.726 1.00 89.81 91 ASP A C 1
ATOM 705 O O . ASP A 1 91 ? -12.780 10.410 11.641 1.00 89.81 91 ASP A O 1
ATOM 709 N N . GLY A 1 92 ? -10.722 10.906 10.880 1.00 89.25 92 GLY A N 1
ATOM 710 C CA . GLY A 1 92 ? -9.974 10.494 12.067 1.00 89.25 92 GLY A CA 1
ATOM 711 C C . GLY A 1 92 ? -9.575 9.014 12.083 1.00 89.25 92 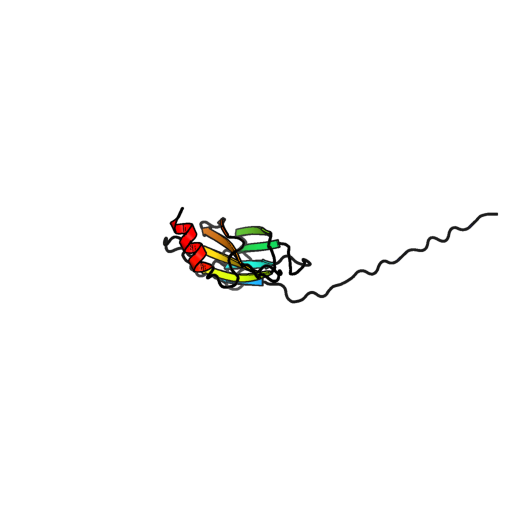GLY A C 1
ATOM 712 O O . GLY A 1 92 ? -8.910 8.577 13.027 1.00 89.25 92 GLY A O 1
ATOM 713 N N . ILE A 1 93 ? -9.931 8.241 11.056 1.00 89.31 93 ILE A N 1
ATOM 714 C CA . ILE A 1 93 ? -9.589 6.831 10.870 1.00 89.31 93 ILE A CA 1
ATOM 715 C C . ILE A 1 93 ? -8.514 6.735 9.787 1.00 89.31 93 ILE A C 1
ATOM 717 O O . ILE A 1 93 ? -8.778 6.769 8.593 1.00 89.31 93 ILE A O 1
ATOM 721 N N . GLY A 1 94 ? -7.259 6.560 10.206 1.00 92.31 94 GLY A N 1
ATOM 722 C CA . GLY A 1 94 ? -6.144 6.541 9.257 1.00 92.31 94 GLY A CA 1
ATOM 723 C C . GLY A 1 94 ? -6.185 5.356 8.291 1.00 92.31 94 GLY A C 1
ATOM 724 O O . GLY A 1 94 ? -6.231 4.209 8.725 1.00 92.31 94 GLY A O 1
ATOM 725 N N . GLU A 1 95 ? -6.057 5.601 6.994 1.00 96.00 95 GLU A N 1
ATOM 726 C CA . GLU A 1 95 ? -5.890 4.608 5.938 1.00 96.00 95 GLU A CA 1
ATOM 727 C C . GLU A 1 95 ? -4.448 4.127 5.762 1.00 96.00 95 GLU A C 1
ATOM 729 O O . GLU A 1 95 ? -3.478 4.747 6.208 1.00 96.00 95 GLU A O 1
ATOM 734 N N . VAL A 1 96 ? -4.299 3.015 5.039 1.00 97.62 96 VAL A N 1
ATOM 735 C CA . VAL A 1 96 ? -2.996 2.455 4.675 1.00 97.62 96 VAL A CA 1
ATOM 736 C C . VAL A 1 96 ? -2.603 2.868 3.266 1.00 97.62 96 VAL A C 1
ATOM 738 O O . VAL A 1 96 ? -3.356 2.682 2.311 1.00 97.62 96 VAL A O 1
ATOM 741 N N . VAL A 1 97 ? -1.379 3.365 3.128 1.00 98.19 97 VAL A N 1
ATOM 742 C CA . VAL A 1 97 ? -0.782 3.776 1.857 1.00 98.19 97 VAL A CA 1
ATOM 743 C C . VAL A 1 97 ? 0.348 2.820 1.512 1.00 98.19 97 VAL A C 1
ATOM 745 O O . VAL A 1 97 ? 1.323 2.721 2.255 1.00 98.19 97 VAL A O 1
ATOM 748 N N . VAL A 1 98 ? 0.254 2.153 0.366 1.00 98.62 98 VAL A N 1
ATOM 749 C CA . VAL A 1 98 ? 1.340 1.337 -0.189 1.00 98.62 98 VAL A CA 1
ATOM 750 C C . VAL A 1 98 ? 2.004 2.123 -1.309 1.00 98.62 98 VAL A C 1
ATOM 752 O O . VAL A 1 98 ? 1.359 2.450 -2.306 1.00 98.62 98 VAL A O 1
ATOM 755 N N . VAL A 1 99 ? 3.292 2.429 -1.146 1.00 98.62 99 VAL A N 1
ATOM 756 C CA . VAL A 1 99 ? 4.093 3.166 -2.130 1.00 98.62 99 VAL A CA 1
ATOM 757 C C . VAL A 1 99 ? 5.016 2.194 -2.852 1.00 98.62 99 VAL A C 1
ATOM 759 O O . VAL A 1 99 ? 5.796 1.476 -2.229 1.00 98.62 99 VAL A O 1
ATOM 762 N N . MET A 1 100 ? 4.948 2.201 -4.176 1.00 98.50 100 MET A N 1
ATOM 763 C CA . MET A 1 100 ? 5.787 1.415 -5.073 1.00 98.50 100 MET A CA 1
ATOM 764 C C . MET A 1 100 ? 6.609 2.344 -5.959 1.00 98.50 100 MET A C 1
ATOM 766 O O . MET A 1 100 ? 6.156 3.435 -6.311 1.00 98.50 100 MET A O 1
ATOM 770 N N . ARG A 1 101 ? 7.795 1.893 -6.362 1.00 98.31 101 ARG A N 1
ATOM 771 C CA . ARG A 1 101 ? 8.665 2.604 -7.295 1.00 98.31 101 ARG A CA 1
ATOM 772 C C . ARG A 1 101 ? 8.984 1.736 -8.498 1.00 98.31 101 ARG A C 1
ATOM 774 O O . ARG A 1 101 ? 9.538 0.649 -8.335 1.00 98.31 101 ARG A O 1
ATOM 781 N N . SER A 1 102 ? 8.695 2.260 -9.688 1.00 97.88 102 SER A N 1
ATOM 782 C CA . SER A 1 102 ? 9.048 1.634 -10.962 1.00 97.88 102 SER A CA 1
ATOM 783 C C . SER A 1 102 ? 10.563 1.441 -11.080 1.00 97.88 102 SER A C 1
ATOM 785 O O . SER A 1 102 ? 11.344 2.309 -10.686 1.00 97.88 102 SER A O 1
ATOM 787 N N . ALA A 1 103 ? 10.987 0.313 -11.654 1.00 96.19 103 ALA A N 1
ATOM 788 C CA . ALA A 1 103 ? 12.404 0.001 -11.859 1.00 96.19 103 ALA A CA 1
ATOM 789 C C . ALA A 1 103 ? 13.030 0.737 -13.061 1.00 96.19 103 ALA A C 1
ATOM 791 O O . ALA A 1 103 ? 14.247 0.693 -13.242 1.00 96.19 103 ALA A O 1
ATOM 792 N N . GLY A 1 104 ? 12.215 1.387 -13.900 1.00 94.06 104 GLY A N 1
ATOM 793 C CA . GLY A 1 104 ? 12.701 2.180 -15.029 1.00 94.06 104 GLY A CA 1
ATOM 794 C C . GLY A 1 104 ? 13.511 3.403 -14.584 1.00 94.06 104 GLY A C 1
ATOM 795 O O . GLY A 1 104 ? 13.395 3.869 -13.452 1.00 94.06 104 GLY A O 1
ATOM 796 N N . SER A 1 105 ? 14.290 3.983 -15.500 1.00 93.56 105 SER A N 1
ATOM 797 C CA . SER A 1 105 ? 15.150 5.149 -15.221 1.00 93.56 105 SER A CA 1
ATOM 798 C C . SER A 1 105 ? 14.394 6.385 -14.718 1.00 93.56 105 SER A C 1
ATOM 800 O O . SER A 1 105 ? 14.985 7.234 -14.055 1.00 93.56 105 SER A O 1
ATOM 802 N N . GLY A 1 106 ? 13.092 6.485 -15.005 1.00 96.56 106 GLY A N 1
ATOM 803 C CA . GLY A 1 106 ? 12.229 7.547 -14.483 1.00 96.56 106 GLY A CA 1
ATOM 804 C C . GLY A 1 106 ? 11.911 7.416 -12.990 1.00 96.56 106 GLY A C 1
ATOM 805 O O . GLY A 1 106 ? 11.612 8.422 -12.350 1.00 96.56 106 GLY A O 1
ATOM 806 N N . GLY A 1 107 ? 11.986 6.206 -12.419 1.00 96.88 107 GLY A N 1
ATOM 807 C CA . GLY A 1 107 ? 11.761 5.960 -10.992 1.00 96.88 107 GLY A CA 1
ATOM 808 C C . GLY A 1 107 ? 10.394 6.424 -10.480 1.00 96.88 107 GLY A C 1
ATOM 809 O O . GLY A 1 107 ? 10.304 6.870 -9.333 1.00 96.88 107 GLY A O 1
ATOM 810 N N . TYR A 1 108 ? 9.364 6.379 -11.331 1.00 98.31 108 TYR A N 1
ATOM 811 C CA . TYR A 1 108 ? 8.017 6.858 -11.018 1.00 98.31 108 TYR A CA 1
ATOM 812 C C . TYR A 1 108 ? 7.420 6.147 -9.804 1.00 98.31 108 TYR A C 1
ATOM 814 O O . TYR A 1 108 ? 7.689 4.967 -9.562 1.00 98.31 108 TYR A O 1
ATOM 822 N N . LEU A 1 109 ? 6.601 6.879 -9.052 1.00 98.62 109 LEU A N 1
ATOM 823 C CA . LEU A 1 109 ? 5.882 6.362 -7.898 1.00 98.62 109 LEU A CA 1
ATOM 824 C C . LEU A 1 109 ? 4.476 5.902 -8.296 1.00 98.62 109 LEU A C 1
ATOM 826 O O . LEU A 1 109 ? 3.732 6.619 -8.964 1.00 98.62 109 LEU A O 1
ATOM 830 N N . ASN A 1 110 ? 4.096 4.724 -7.817 1.00 98.50 110 ASN A N 1
ATOM 831 C CA . ASN A 1 110 ? 2.734 4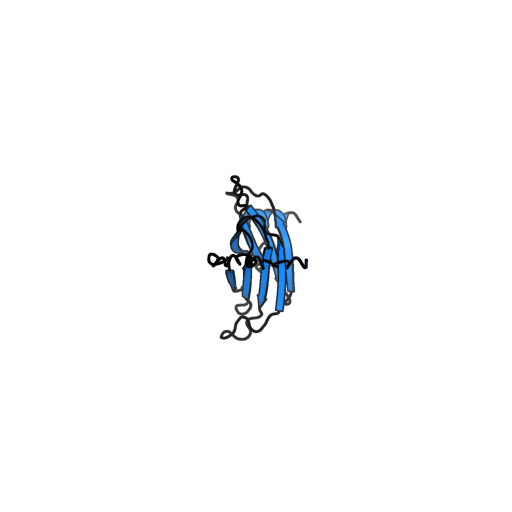.206 -7.855 1.00 98.50 110 ASN A CA 1
ATOM 832 C C . ASN A 1 110 ? 2.232 4.080 -6.411 1.00 98.50 110 ASN A C 1
ATOM 834 O O . ASN A 1 110 ? 2.972 3.628 -5.539 1.00 98.50 110 ASN A O 1
ATOM 838 N N . VAL A 1 111 ? 0.993 4.482 -6.140 1.00 98.62 111 VAL A N 1
ATOM 839 C CA . VAL A 1 111 ? 0.437 4.532 -4.781 1.00 98.62 111 VAL A CA 1
ATOM 840 C C . VAL A 1 111 ? -0.938 3.885 -4.761 1.00 98.62 111 VAL A C 1
ATOM 842 O O . VAL A 1 111 ? -1.816 4.285 -5.521 1.00 98.62 111 VAL A O 1
ATOM 845 N N . ASP A 1 112 ? -1.143 2.922 -3.870 1.00 98.69 112 ASP A N 1
ATOM 846 C CA . ASP A 1 112 ? -2.468 2.388 -3.550 1.00 98.69 112 ASP A CA 1
ATOM 847 C C . ASP A 1 112 ? -2.874 2.837 -2.133 1.00 98.69 112 ASP A C 1
ATOM 849 O O . ASP A 1 112 ? -2.064 2.792 -1.207 1.00 98.69 112 ASP A O 1
ATOM 853 N N . LEU A 1 113 ? -4.129 3.262 -1.970 1.00 98.38 113 LEU A N 1
ATOM 854 C CA . LEU A 1 113 ? -4.734 3.644 -0.689 1.00 98.38 113 LEU A CA 1
ATOM 855 C C . LEU A 1 113 ? -5.808 2.633 -0.297 1.00 98.38 113 LEU A C 1
ATOM 857 O O . LEU A 1 113 ? -6.694 2.321 -1.105 1.00 98.38 113 LEU A O 1
ATOM 861 N N . PHE A 1 114 ? -5.771 2.191 0.953 1.00 97.94 114 PHE A N 1
ATOM 862 C CA . PHE A 1 114 ? -6.676 1.195 1.502 1.00 97.94 114 PHE A CA 1
ATOM 863 C C . PHE A 1 114 ? -7.391 1.705 2.744 1.00 97.94 114 PHE A C 1
ATOM 865 O O . PHE A 1 114 ? -6.738 2.058 3.726 1.00 97.94 114 PHE A O 1
ATOM 872 N N . SER A 1 115 ? -8.721 1.638 2.732 1.00 96.12 115 SER A N 1
ATOM 873 C CA . SER A 1 1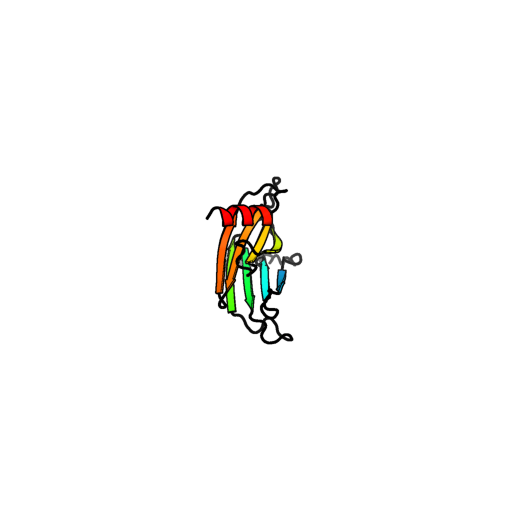15 ? -9.490 1.704 3.968 1.00 96.12 115 SER A CA 1
ATOM 874 C C . SER A 1 115 ? -9.500 0.335 4.641 1.00 96.12 115 SER A C 1
ATOM 876 O O . SER A 1 115 ? -9.542 -0.711 3.976 1.00 96.12 115 SER A O 1
ATOM 878 N N . TRP A 1 116 ? -9.461 0.349 5.968 1.00 93.00 116 TRP A N 1
ATOM 879 C CA . TRP A 1 116 ? -9.616 -0.829 6.806 1.00 93.00 116 TRP A CA 1
ATOM 880 C C . TRP A 1 116 ? -10.628 -0.479 7.900 1.00 93.00 116 TRP A C 1
ATOM 882 O O . TRP A 1 116 ? -10.371 0.331 8.777 1.00 93.00 116 TRP A O 1
ATOM 892 N N . GLN A 1 117 ? -11.844 -0.994 7.801 1.00 89.69 117 GLN A N 1
ATOM 893 C CA . GLN A 1 117 ? -12.895 -0.738 8.788 1.00 89.69 117 GLN A CA 1
ATOM 894 C C . GLN A 1 117 ? -13.818 -1.945 8.821 1.00 89.69 117 GLN A C 1
ATOM 896 O O . GLN A 1 117 ? -13.976 -2.634 7.812 1.00 89.69 117 GLN A O 1
ATOM 901 N N . HIS A 1 118 ? -14.435 -2.205 9.974 1.00 89.25 118 HIS A N 1
ATOM 902 C CA . HIS A 1 118 ? -15.384 -3.310 10.143 1.00 89.25 118 HIS A CA 1
ATOM 903 C C . HIS A 1 118 ? -14.813 -4.668 9.693 1.00 89.25 118 HIS A C 1
ATOM 905 O O . HIS A 1 118 ? -15.499 -5.441 9.031 1.00 89.25 118 HIS A O 1
ATOM 911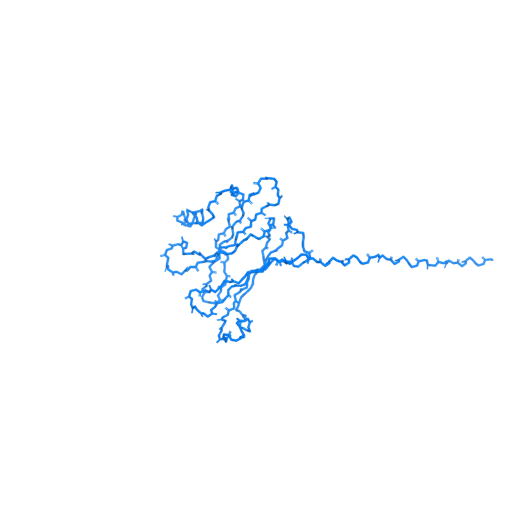 N N . GLN A 1 119 ? -13.535 -4.927 10.008 1.00 89.50 119 GLN A N 1
ATOM 912 C CA . GLN A 1 119 ? -12.802 -6.143 9.610 1.00 89.50 119 GLN A CA 1
ATOM 913 C C . GLN A 1 119 ? -12.682 -6.343 8.087 1.00 89.50 119 GLN A C 1
ATOM 915 O O . GLN A 1 119 ? -12.313 -7.416 7.616 1.00 89.50 119 GLN A O 1
ATOM 920 N N . GLN A 1 120 ? -12.968 -5.308 7.297 1.00 93.19 120 GLN A N 1
ATOM 921 C CA . GLN A 1 120 ? -12.803 -5.310 5.852 1.00 93.19 120 GLN A CA 1
ATOM 922 C C . GLN A 1 120 ? -11.562 -4.525 5.464 1.00 93.19 120 GLN A C 1
ATOM 924 O O . GLN A 1 120 ? -11.179 -3.565 6.124 1.00 93.19 120 GLN A O 1
ATOM 929 N N . LEU A 1 121 ? -10.980 -4.911 4.334 1.00 96.25 121 LEU A N 1
ATOM 930 C CA . LEU A 1 121 ? -9.908 -4.185 3.674 1.00 96.25 121 LEU A CA 1
ATOM 931 C C . LEU A 1 121 ? -10.385 -3.829 2.267 1.00 96.25 121 LEU A C 1
ATOM 933 O O . LEU A 1 121 ? -10.841 -4.708 1.534 1.00 96.25 121 LEU A O 1
ATOM 937 N N . LYS A 1 122 ? -10.278 -2.567 1.851 1.00 96.94 122 LYS A N 1
ATOM 938 C CA . LYS A 1 122 ? -10.740 -2.132 0.525 1.00 96.94 122 LYS A CA 1
ATOM 939 C C . LYS A 1 122 ? -9.787 -1.116 -0.079 1.00 96.94 122 LYS A C 1
ATOM 941 O O . LYS A 1 122 ? -9.509 -0.089 0.527 1.00 96.94 122 LYS A O 1
ATOM 946 N N . ARG A 1 123 ? -9.343 -1.356 -1.317 1.00 97.75 123 ARG A N 1
ATOM 947 C CA . ARG A 1 123 ? -8.621 -0.330 -2.076 1.00 97.75 123 ARG A CA 1
ATOM 948 C C . ARG A 1 123 ? -9.592 0.758 -2.515 1.00 97.75 123 ARG A C 1
ATOM 950 O O . ARG A 1 123 ? -10.527 0.482 -3.268 1.00 97.75 123 ARG A O 1
ATOM 957 N N . ILE A 1 124 ? -9.357 1.986 -2.075 1.00 97.19 124 ILE A N 1
ATOM 958 C CA . ILE A 1 124 ? -10.226 3.132 -2.364 1.00 97.19 124 ILE A CA 1
ATOM 959 C C . ILE A 1 124 ? -9.619 4.081 -3.402 1.00 97.19 124 ILE A C 1
ATOM 961 O O . ILE A 1 124 ? -10.363 4.748 -4.123 1.00 97.19 124 ILE A O 1
ATOM 965 N N . LEU A 1 125 ? -8.294 4.105 -3.565 1.00 97.94 125 LEU A N 1
ATOM 966 C CA . LEU A 1 125 ? -7.612 4.926 -4.568 1.00 97.94 125 LEU A CA 1
ATOM 967 C C . LEU A 1 125 ? -6.371 4.207 -5.106 1.00 97.94 125 LEU A C 1
ATOM 969 O O . LEU A 1 125 ? -5.690 3.497 -4.370 1.00 97.94 125 LEU A O 1
ATOM 973 N N . ARG A 1 126 ? -6.078 4.425 -6.390 1.00 98.12 126 ARG A N 1
ATOM 974 C CA . ARG A 1 126 ? -4.793 4.114 -7.017 1.00 98.12 126 ARG A CA 1
ATOM 975 C C . ARG A 1 126 ? -4.317 5.336 -7.790 1.00 98.12 126 ARG A C 1
ATOM 977 O O . ARG A 1 126 ? -5.086 5.891 -8.572 1.00 98.12 126 ARG A O 1
ATOM 984 N N . LEU A 1 127 ? -3.067 5.723 -7.577 1.00 98.38 127 LEU A N 1
ATOM 985 C CA . LEU A 1 127 ? -2.349 6.739 -8.339 1.00 98.38 127 LEU A CA 1
ATOM 986 C C . LEU A 1 127 ? -1.179 6.057 -9.045 1.00 98.38 127 LEU A C 1
ATOM 988 O O . LEU A 1 127 ? -0.467 5.268 -8.423 1.00 98.38 127 LEU A O 1
ATOM 992 N N . THR A 1 128 ? -0.985 6.341 -10.327 1.00 98.00 128 THR A N 1
ATOM 993 C CA . THR A 1 128 ? 0.132 5.800 -11.108 1.00 98.00 128 THR A CA 1
ATOM 994 C C . THR A 1 128 ? 0.986 6.920 -11.671 1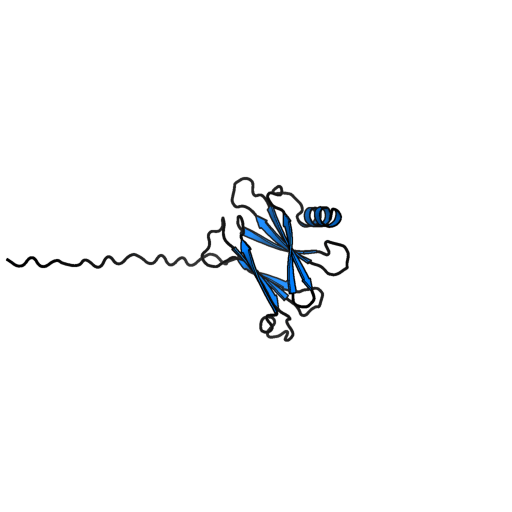.00 98.00 128 THR A C 1
ATOM 996 O O . THR A 1 128 ? 0.529 8.060 -11.775 1.00 98.00 128 THR A O 1
ATOM 999 N N . ASP A 1 129 ? 2.227 6.582 -12.014 1.00 97.56 129 ASP A N 1
ATOM 1000 C CA . ASP A 1 129 ? 3.140 7.446 -12.770 1.00 97.56 129 ASP A CA 1
ATOM 1001 C C . ASP A 1 129 ? 3.417 8.809 -12.110 1.00 97.56 129 ASP A C 1
ATOM 1003 O O . ASP A 1 129 ? 3.691 9.811 -12.778 1.00 97.56 129 ASP A O 1
ATOM 1007 N N . LEU A 1 130 ? 3.367 8.865 -10.775 1.00 98.50 130 LEU A N 1
ATOM 1008 C CA . LEU A 1 130 ? 3.713 10.076 -10.042 1.00 98.50 130 LEU A CA 1
ATOM 1009 C C . LEU A 1 130 ? 5.216 10.364 -10.210 1.00 98.50 130 LEU A C 1
ATOM 1011 O O . LEU A 1 130 ? 6.027 9.430 -10.213 1.00 98.50 130 LEU A O 1
ATOM 1015 N N . PRO A 1 131 ? 5.628 11.642 -10.307 1.00 98.31 131 PRO A N 1
ATOM 1016 C CA . PRO A 1 131 ? 7.039 11.999 -10.387 1.00 98.31 131 PRO A CA 1
ATOM 1017 C C . PRO A 1 131 ? 7.866 11.368 -9.253 1.00 98.31 131 PRO A C 1
ATOM 1019 O O . PRO A 1 131 ? 7.383 11.279 -8.122 1.00 98.31 131 PRO A O 1
ATOM 1022 N N . PRO A 1 132 ? 9.143 11.010 -9.486 1.00 97.31 132 PRO A N 1
ATOM 1023 C CA . PRO A 1 132 ? 9.972 10.284 -8.515 1.00 97.31 132 PRO A CA 1
ATOM 1024 C C . PRO A 1 132 ? 10.164 11.006 -7.172 1.00 97.31 132 PRO A C 1
ATOM 1026 O O . PRO A 1 132 ? 10.513 10.360 -6.182 1.00 97.31 132 PRO A O 1
ATOM 1029 N N . LYS A 1 133 ? 9.963 12.333 -7.159 1.00 97.25 133 LYS A N 1
ATOM 1030 C CA . LYS A 1 133 ? 10.089 13.231 -6.001 1.00 97.25 133 LYS A CA 1
ATOM 1031 C C . LYS A 1 133 ? 8.742 13.747 -5.472 1.00 97.25 133 LYS A C 1
ATOM 1033 O O . LYS A 1 133 ? 8.740 14.647 -4.639 1.00 97.25 133 LYS A O 1
ATOM 1038 N N . ALA A 1 134 ? 7.616 13.245 -5.981 1.00 98.12 134 ALA A N 1
ATOM 1039 C CA . ALA A 1 134 ? 6.303 13.615 -5.465 1.00 98.12 134 ALA A CA 1
ATOM 1040 C C . ALA A 1 134 ? 6.151 13.167 -4.002 1.00 98.12 134 ALA A C 1
ATOM 1042 O O . ALA A 1 134 ? 6.697 12.136 -3.604 1.00 98.12 134 ALA A O 1
ATOM 1043 N N . ASP A 1 135 ? 5.390 13.928 -3.215 1.00 98.00 135 ASP A N 1
ATOM 1044 C CA . ASP A 1 135 ? 4.965 13.502 -1.883 1.00 98.00 135 ASP A CA 1
ATOM 1045 C C . ASP A 1 135 ? 3.707 12.621 -2.018 1.00 98.00 135 ASP A C 1
ATOM 1047 O O . ASP A 1 135 ? 2.634 13.138 -2.348 1.00 98.00 135 ASP A O 1
ATOM 1051 N N . PRO A 1 136 ? 3.802 11.299 -1.770 1.00 97.50 136 PRO A N 1
ATOM 1052 C CA . PRO A 1 136 ? 2.674 10.394 -1.958 1.00 97.50 136 PRO A CA 1
ATOM 1053 C C . PRO A 1 136 ? 1.487 10.724 -1.044 1.00 97.50 136 PRO A C 1
ATOM 1055 O O . PRO A 1 136 ? 0.343 10.564 -1.468 1.00 97.50 136 PRO A O 1
ATOM 1058 N N . LEU A 1 137 ? 1.722 11.211 0.182 1.00 97.62 137 LEU A N 1
ATOM 1059 C CA . LEU A 1 137 ? 0.640 11.523 1.121 1.00 97.62 137 LEU A CA 1
ATOM 1060 C C . LEU A 1 137 ? -0.091 12.801 0.710 1.00 97.62 137 LEU A C 1
ATOM 1062 O O . LEU A 1 137 ? -1.322 12.853 0.756 1.00 97.62 137 LEU A O 1
ATOM 1066 N N . ALA A 1 138 ? 0.650 13.818 0.264 1.00 97.69 138 ALA A N 1
ATOM 1067 C CA . ALA A 1 138 ? 0.052 15.041 -0.262 1.00 97.69 138 ALA A CA 1
ATOM 1068 C C . ALA A 1 138 ? -0.801 14.759 -1.511 1.00 97.69 138 ALA A C 1
ATOM 1070 O O . ALA A 1 138 ? -1.925 15.256 -1.610 1.00 97.69 138 ALA A O 1
ATOM 1071 N N . GLU A 1 139 ? -0.311 13.923 -2.435 1.00 98.00 139 GLU A N 1
ATOM 1072 C CA . GLU A 1 139 ? -1.049 13.545 -3.648 1.00 98.00 139 GLU A CA 1
ATOM 1073 C C . GLU A 1 139 ? -2.316 12.740 -3.338 1.00 98.00 139 GLU A C 1
ATOM 1075 O O . GLU A 1 139 ? -3.378 13.020 -3.903 1.00 98.00 139 GLU A O 1
ATOM 1080 N N . VAL A 1 140 ? -2.238 11.795 -2.397 1.00 98.06 140 VAL A N 1
ATOM 1081 C CA . VAL A 1 140 ? -3.405 11.054 -1.900 1.00 98.06 140 VAL A CA 1
ATOM 1082 C C . VAL A 1 140 ? -4.461 12.007 -1.340 1.00 98.06 140 VAL A C 1
ATOM 1084 O O . VAL A 1 140 ? -5.599 11.999 -1.815 1.00 98.06 140 VAL A O 1
ATOM 1087 N N . LYS A 1 141 ? -4.090 12.887 -0.400 1.00 97.19 141 LYS A N 1
ATOM 1088 C CA . LYS A 1 141 ? -5.023 13.847 0.219 1.00 97.19 141 LYS A CA 1
ATOM 1089 C C . LYS A 1 141 ? -5.643 14.785 -0.810 1.00 97.19 141 LYS A C 1
ATOM 1091 O O . LYS A 1 141 ? -6.840 15.064 -0.774 1.00 97.19 141 LYS A O 1
ATOM 1096 N N . ARG A 1 142 ? -4.842 15.255 -1.771 1.00 96.88 142 ARG A N 1
ATOM 1097 C CA . ARG A 1 142 ? -5.313 16.099 -2.877 1.00 96.88 142 ARG A CA 1
ATOM 1098 C C . ARG A 1 142 ? -6.360 15.384 -3.732 1.00 96.88 142 ARG A C 1
ATOM 1100 O O . ARG A 1 142 ? -7.276 16.037 -4.226 1.00 96.88 142 ARG A O 1
ATOM 1107 N N . MET A 1 143 ? -6.202 14.084 -3.964 1.00 97.38 143 MET A N 1
ATOM 1108 C CA . MET A 1 143 ? -7.109 13.298 -4.803 1.00 97.38 143 MET A CA 1
ATOM 1109 C C . MET A 1 143 ? -8.388 12.891 -4.074 1.00 97.38 143 MET A C 1
ATOM 1111 O O . MET A 1 143 ? -9.450 12.935 -4.688 1.00 97.38 143 MET A O 1
ATOM 1115 N N . ILE A 1 144 ? -8.304 12.558 -2.786 1.00 95.44 144 ILE A N 1
ATOM 1116 C CA . ILE A 1 144 ? -9.475 12.248 -1.956 1.00 95.44 144 ILE A CA 1
ATOM 1117 C C . ILE A 1 144 ? -10.383 13.471 -1.805 1.00 95.44 144 ILE A C 1
ATOM 1119 O O . ILE A 1 144 ? -11.568 13.366 -2.083 1.00 95.44 144 ILE A O 1
ATOM 1123 N N . ARG A 1 145 ? -9.832 14.661 -1.530 1.00 91.06 145 ARG A N 1
ATOM 1124 C CA . ARG A 1 145 ? -10.611 15.915 -1.428 1.00 91.06 145 ARG A CA 1
ATOM 1125 C C . ARG A 1 145 ? -11.336 16.346 -2.710 1.00 91.06 145 ARG A C 1
ATOM 1127 O O . ARG A 1 145 ? -12.144 17.265 -2.664 1.00 91.06 145 ARG A O 1
ATOM 1134 N N . LYS A 1 146 ? -10.976 15.779 -3.866 1.00 87.00 146 LYS A N 1
ATOM 1135 C CA . LYS A 1 146 ? -11.620 16.072 -5.158 1.00 87.00 146 LYS A CA 1
ATOM 1136 C C . LYS A 1 146 ? -12.795 15.143 -5.467 1.00 87.00 146 LYS A C 1
ATOM 1138 O O . LYS A 1 146 ? -13.475 15.386 -6.462 1.00 87.00 146 LYS A O 1
ATOM 1143 N N . ARG A 1 147 ? -12.955 14.061 -4.709 1.00 76.62 147 ARG A N 1
ATOM 1144 C CA . ARG A 1 147 ? -14.077 13.132 -4.844 1.00 76.62 147 ARG A CA 1
ATOM 1145 C C . ARG A 1 147 ? -15.247 13.606 -4.003 1.00 76.62 147 ARG A C 1
ATOM 1147 O O . ARG A 1 147 ? -16.378 13.358 -4.466 1.00 76.62 147 ARG A O 1
#

Radius of gyration: 21.12 Å; chains: 1; bounding box: 35×72×58 Å

InterPro domains:
  IPR031948 Periplasmic lysozyme inhibitor, I-type [PF16743] (22-142)
  IPR031948 Periplasmic lysozyme inhibitor, I-type [cd09632] (22-115)
  IPR038643 PliI superfamily [G3DSA:2.40.128.460] (20-146)

pLDDT: mean 89.41, std 14.93, range [40.94, 98.69]